Protein AF-A0A945FRX5-F1 (afdb_monomer_lite)

Structure (mmCIF, N/CA/C/O backbone):
data_AF-A0A945FRX5-F1
#
_entry.id   AF-A0A945FRX5-F1
#
loop_
_atom_site.group_PDB
_atom_site.id
_atom_site.type_symbol
_atom_site.label_atom_id
_atom_site.label_alt_id
_atom_site.label_comp_id
_atom_site.label_asym_id
_atom_site.label_entity_id
_atom_site.label_seq_id
_atom_site.pdbx_PDB_ins_code
_atom_site.Cartn_x
_atom_site.Cartn_y
_atom_site.Cartn_z
_atom_site.occupancy
_atom_site.B_iso_or_equiv
_atom_site.auth_seq_id
_atom_site.auth_comp_id
_atom_site.auth_asym_id
_atom_site.auth_atom_id
_atom_site.pdbx_PDB_model_num
ATOM 1 N N . PRO A 1 1 ? -8.456 14.676 -12.895 1.00 51.69 1 PRO A N 1
ATOM 2 C CA . PRO A 1 1 ? -7.210 13.868 -12.859 1.00 51.69 1 PRO A CA 1
ATOM 3 C C . PRO A 1 1 ? -6.516 14.028 -11.500 1.00 51.69 1 PRO A C 1
ATOM 5 O O . PRO A 1 1 ? -6.391 15.154 -11.032 1.00 51.69 1 PRO A O 1
ATOM 8 N N . TRP A 1 2 ? -6.122 12.929 -10.854 1.00 51.06 2 TRP A N 1
ATOM 9 C CA . TRP A 1 2 ? -5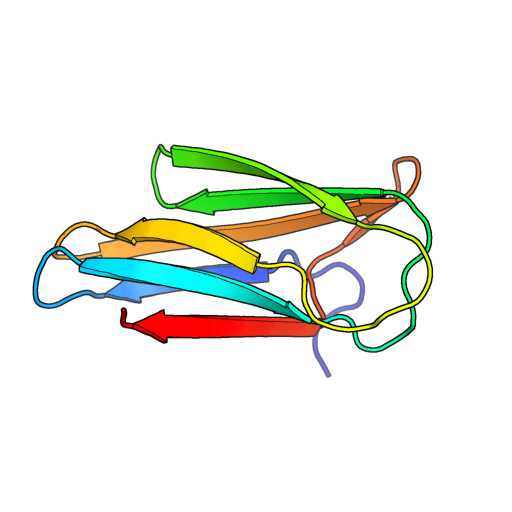.373 12.978 -9.591 1.00 51.06 2 TRP A CA 1
ATOM 10 C C 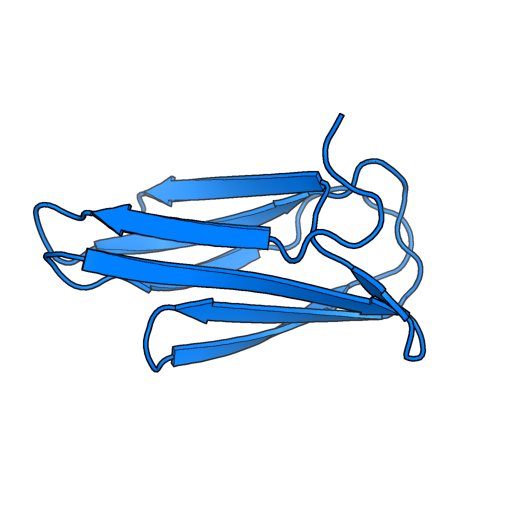. TRP A 1 2 ? -3.990 13.617 -9.803 1.00 51.06 2 TRP A C 1
ATOM 12 O O . TRP A 1 2 ? -3.442 13.558 -10.907 1.00 51.06 2 TRP A O 1
ATOM 22 N N . ALA A 1 3 ? -3.437 14.254 -8.765 1.00 50.97 3 ALA A N 1
ATOM 23 C CA . ALA A 1 3 ? -2.125 14.893 -8.845 1.00 50.97 3 ALA A CA 1
ATOM 24 C C . ALA A 1 3 ? -1.027 13.852 -9.113 1.00 50.97 3 ALA A C 1
ATOM 26 O O . ALA A 1 3 ? -1.038 12.772 -8.527 1.00 50.97 3 ALA A O 1
ATOM 27 N N . LYS A 1 4 ? -0.052 14.206 -9.962 1.00 51.50 4 LYS A N 1
ATOM 28 C CA . LYS A 1 4 ? 1.049 13.331 -10.418 1.00 51.50 4 LYS A CA 1
ATOM 29 C C . LYS A 1 4 ? 1.855 12.692 -9.270 1.00 51.50 4 LYS A C 1
ATOM 31 O O . LYS A 1 4 ? 2.432 11.632 -9.465 1.00 51.50 4 LYS A O 1
ATOM 36 N N . ASN A 1 5 ? 1.828 13.314 -8.087 1.00 56.47 5 ASN A N 1
ATOM 37 C CA . ASN A 1 5 ? 2.525 12.880 -6.872 1.00 56.47 5 ASN A CA 1
ATOM 38 C C . ASN A 1 5 ? 1.560 12.644 -5.693 1.00 56.47 5 ASN A C 1
ATOM 40 O O . ASN A 1 5 ? 1.963 12.739 -4.536 1.00 56.47 5 ASN A O 1
ATOM 44 N N . SER A 1 6 ? 0.266 12.427 -5.955 1.00 61.34 6 SER A N 1
ATOM 45 C CA . SER A 1 6 ? -0.671 12.076 -4.888 1.00 61.34 6 SER A CA 1
ATOM 46 C C . SER A 1 6 ? -0.271 10.723 -4.324 1.00 61.34 6 SER A C 1
ATOM 48 O O . SER A 1 6 ? -0.214 9.742 -5.062 1.00 61.34 6 SER A O 1
ATOM 50 N N . ASN A 1 7 ? -0.038 10.658 -3.020 1.00 65.69 7 ASN A N 1
ATOM 51 C CA . ASN A 1 7 ? 0.020 9.386 -2.315 1.00 65.69 7 ASN A CA 1
ATOM 52 C C . ASN A 1 7 ? -1.418 8.861 -2.241 1.00 65.69 7 ASN A C 1
ATOM 54 O O . ASN A 1 7 ? -2.334 9.637 -1.957 1.00 65.69 7 ASN A O 1
ATOM 58 N N . GLY A 1 8 ? -1.650 7.586 -2.550 1.00 79.69 8 GLY A N 1
ATOM 59 C CA . GLY A 1 8 ? -2.981 7.009 -2.390 1.00 79.69 8 GLY A CA 1
ATOM 60 C C . GLY A 1 8 ? -3.274 6.933 -0.900 1.00 79.69 8 GLY A C 1
ATOM 61 O O . GLY A 1 8 ? -2.646 6.125 -0.231 1.00 79.69 8 GLY A O 1
ATOM 62 N N . SER A 1 9 ? -4.133 7.801 -0.368 1.00 90.06 9 SER A N 1
ATOM 63 C CA . SER A 1 9 ? -4.498 7.818 1.050 1.00 90.06 9 SER A CA 1
ATOM 64 C C . SER A 1 9 ? -5.999 8.018 1.188 1.00 90.06 9 SER A C 1
ATOM 66 O O . SER A 1 9 ?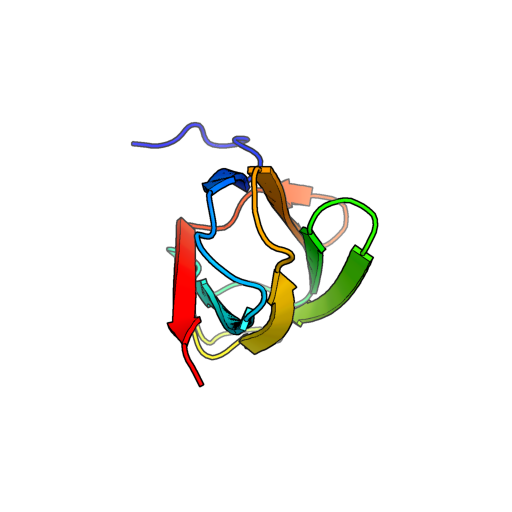 -6.572 8.910 0.560 1.00 90.06 9 SER A O 1
ATOM 68 N N . TRP A 1 10 ? -6.624 7.178 2.004 1.00 92.25 10 TRP A N 1
ATOM 69 C CA . TRP A 1 10 ? -8.058 7.143 2.242 1.00 92.25 10 TRP A CA 1
ATOM 70 C C . TRP A 1 10 ? -8.318 6.937 3.732 1.00 92.25 10 TRP A C 1
ATOM 72 O O . TRP A 1 10 ? -7.589 6.208 4.406 1.00 92.25 10 TRP A O 1
ATOM 82 N N . LEU A 1 11 ? -9.378 7.560 4.240 1.00 94.88 11 LEU A N 1
ATOM 83 C CA . LEU A 1 11 ? -9.960 7.203 5.528 1.00 94.88 11 LEU A CA 1
ATOM 84 C C . LEU A 1 11 ? -11.100 6.222 5.257 1.00 94.88 11 LEU A C 1
ATOM 86 O O . LEU A 1 11 ? -12.014 6.539 4.498 1.00 94.88 11 LEU A O 1
ATOM 90 N N . LEU A 1 12 ? -11.009 5.032 5.837 1.00 93.88 12 LEU A N 1
ATOM 91 C CA . LEU A 1 12 ? -12.024 3.991 5.744 1.00 93.88 12 LEU A CA 1
ATOM 92 C C . LEU A 1 12 ? -12.836 3.970 7.036 1.00 93.88 12 LEU A C 1
ATOM 94 O O . LEU A 1 12 ? -12.279 4.203 8.105 1.00 93.88 12 LEU A O 1
ATOM 98 N N . GLU A 1 13 ? -14.122 3.656 6.925 1.00 95.00 13 GLU A N 1
ATOM 99 C CA . GLU A 1 13 ? -15.013 3.351 8.045 1.00 95.00 13 GLU A CA 1
ATOM 100 C C . GLU A 1 13 ? -15.536 1.929 7.832 1.00 95.00 13 GLU A C 1
ATOM 102 O O . GLU A 1 13 ? -16.061 1.625 6.758 1.00 95.00 13 GLU A O 1
ATOM 107 N N . ALA A 1 14 ? -15.374 1.061 8.827 1.00 94.12 14 ALA A N 1
ATOM 108 C CA . ALA A 1 14 ? -15.900 -0.299 8.796 1.00 94.12 14 ALA A CA 1
ATOM 109 C C . ALA A 1 14 ? -16.883 -0.514 9.953 1.00 94.12 14 ALA A C 1
ATOM 111 O O . ALA A 1 14 ? -16.550 -0.277 11.112 1.00 94.12 14 ALA A O 1
ATOM 112 N N . GLU A 1 15 ? -18.088 -0.999 9.651 1.00 95.06 15 GLU A N 1
ATOM 113 C CA . GLU A 1 15 ? -19.119 -1.267 10.668 1.00 95.06 15 GLU A CA 1
ATOM 114 C C . GLU A 1 15 ? -18.729 -2.418 11.610 1.00 95.06 15 GLU A C 1
ATOM 116 O O . GLU A 1 15 ? -19.106 -2.424 12.781 1.00 95.06 15 GLU A O 1
ATOM 121 N N . GLU A 1 16 ? -17.926 -3.360 11.115 1.00 96.25 16 GLU A N 1
ATOM 122 C CA . GLU A 1 16 ? -17.402 -4.514 11.842 1.00 96.25 16 GLU A CA 1
ATOM 123 C C . GLU A 1 16 ? -15.990 -4.873 11.340 1.00 96.25 16 GLU A C 1
ATOM 125 O O . GLU A 1 16 ? -15.630 -4.510 10.213 1.00 96.25 16 GLU A O 1
ATOM 130 N N . PRO A 1 17 ? -15.171 -5.589 12.135 1.00 95.44 17 PRO A N 1
ATOM 131 C CA . PRO A 1 17 ? -13.853 -6.026 11.689 1.00 95.44 17 PRO A CA 1
ATOM 132 C C . PRO A 1 17 ? -13.974 -7.016 10.527 1.00 95.44 17 PRO A C 1
ATOM 134 O O . PRO A 1 17 ? -14.719 -7.993 10.622 1.00 95.44 17 PRO A O 1
ATOM 137 N N . ARG A 1 18 ? -13.227 -6.800 9.439 1.00 95.19 18 ARG A N 1
ATOM 138 C CA . ARG A 1 18 ? -13.313 -7.654 8.246 1.00 95.19 18 ARG A CA 1
ATOM 139 C C . ARG A 1 18 ? -11.990 -7.723 7.484 1.00 95.19 18 ARG A C 1
ATOM 141 O O . ARG A 1 18 ? -11.234 -6.751 7.433 1.00 95.19 18 ARG A O 1
ATOM 148 N N . SER A 1 19 ? -11.727 -8.878 6.879 1.00 95.81 19 SER A N 1
ATOM 149 C CA . SER A 1 19 ? -10.587 -9.089 5.986 1.00 95.81 19 SER A CA 1
ATOM 150 C C . SER A 1 19 ? -10.945 -8.692 4.554 1.00 95.81 19 SER A C 1
ATOM 152 O O . SER A 1 19 ? -12.010 -9.047 4.046 1.00 95.81 19 SER A O 1
ATOM 154 N N . TYR A 1 20 ? -10.032 -7.983 3.899 1.00 95.62 20 TYR A N 1
ATOM 155 C CA . TYR A 1 20 ? -10.178 -7.534 2.519 1.00 95.62 20 TYR A CA 1
ATOM 156 C C . TYR A 1 20 ? -8.962 -7.939 1.701 1.00 95.62 20 TYR A C 1
ATOM 158 O O . TYR A 1 20 ? -7.824 -7.870 2.175 1.00 95.62 20 TYR A O 1
ATOM 166 N N . ASP A 1 21 ? -9.204 -8.273 0.441 1.00 97.12 21 ASP A N 1
ATOM 167 C CA . ASP A 1 21 ? -8.166 -8.267 -0.576 1.00 97.12 21 ASP A CA 1
ATOM 168 C C . ASP A 1 21 ? -8.054 -6.841 -1.145 1.00 97.12 21 ASP A C 1
ATOM 170 O O . ASP A 1 21 ? -9.020 -6.269 -1.659 1.00 97.12 21 ASP A O 1
ATOM 174 N N . VAL A 1 22 ? -6.865 -6.249 -1.009 1.00 96.19 22 VAL A N 1
ATOM 175 C CA . VAL A 1 22 ? -6.500 -4.939 -1.563 1.00 96.19 22 VAL A CA 1
ATOM 176 C C . VAL A 1 22 ? -5.839 -5.169 -2.917 1.00 96.19 22 VAL A C 1
ATOM 178 O O . VAL A 1 22 ? -4.697 -5.627 -2.960 1.00 96.19 22 VAL A O 1
ATOM 181 N N . GLU A 1 23 ? -6.521 -4.847 -4.017 1.00 96.62 23 GLU A N 1
ATOM 182 C CA . GLU A 1 23 ? -5.924 -4.868 -5.359 1.00 96.62 23 GLU A CA 1
ATOM 183 C C . GLU A 1 23 ? -5.395 -3.479 -5.730 1.00 96.62 23 GLU A C 1
ATOM 185 O O . GLU A 1 23 ? -6.132 -2.489 -5.715 1.00 96.62 23 GLU A O 1
ATOM 190 N N . ILE A 1 24 ? -4.123 -3.418 -6.120 1.00 95.06 24 ILE A N 1
ATOM 191 C CA . ILE A 1 24 ? -3.477 -2.211 -6.633 1.00 95.06 24 ILE A CA 1
ATOM 192 C C . ILE A 1 24 ? -3.508 -2.211 -8.162 1.00 95.06 24 ILE A C 1
ATOM 194 O O . ILE A 1 24 ? -3.109 -3.181 -8.809 1.00 95.06 24 ILE A O 1
ATOM 198 N N . ILE A 1 25 ? -3.941 -1.087 -8.738 1.00 94.06 25 ILE A N 1
ATOM 199 C CA . ILE A 1 25 ? -4.055 -0.895 -10.183 1.00 94.06 25 ILE A CA 1
ATOM 200 C C . ILE A 1 25 ? -3.269 0.346 -10.615 1.00 94.06 25 ILE A C 1
ATOM 202 O O . ILE A 1 25 ? -3.419 1.428 -10.041 1.00 94.06 25 ILE A O 1
ATOM 206 N N . PHE A 1 26 ? -2.470 0.209 -11.673 1.00 92.31 26 PHE A N 1
ATOM 207 C CA . PHE A 1 26 ? -1.718 1.301 -12.299 1.00 92.31 26 PHE A CA 1
ATOM 208 C C . PHE A 1 26 ? -2.368 1.745 -13.621 1.00 92.31 26 PHE A C 1
ATOM 210 O O . PHE A 1 26 ? -2.983 0.955 -14.335 1.00 92.31 26 PHE A O 1
ATOM 217 N N . ASN A 1 27 ? -2.245 3.027 -13.985 1.00 90.81 27 ASN A N 1
ATOM 218 C CA . ASN A 1 27 ? -2.799 3.559 -15.244 1.00 90.81 27 ASN A CA 1
ATOM 219 C C . ASN A 1 27 ? -1.957 3.161 -16.472 1.00 90.81 27 ASN A C 1
ATOM 221 O O . ASN A 1 27 ? -2.471 3.088 -17.593 1.00 90.81 27 ASN A O 1
ATOM 225 N N . HIS A 1 28 ? -0.680 2.851 -16.265 1.00 90.38 28 HIS A N 1
ATOM 226 C CA . HIS A 1 28 ? 0.251 2.314 -17.251 1.00 90.38 28 HIS A CA 1
ATOM 227 C C . HIS A 1 28 ? 0.912 1.047 -16.710 1.00 90.38 28 HIS A C 1
ATOM 229 O O . HIS A 1 28 ? 0.831 0.756 -15.520 1.00 90.38 28 HIS A O 1
ATOM 235 N N . SER A 1 29 ? 1.519 0.271 -17.606 1.00 92.81 29 SER A N 1
ATOM 236 C CA . SER A 1 29 ? 2.315 -0.891 -17.223 1.00 92.81 29 SER A CA 1
ATOM 237 C C . SER A 1 29 ? 3.481 -0.438 -16.346 1.00 92.81 29 SER A C 1
ATOM 239 O O . SER A 1 29 ? 4.294 0.354 -16.830 1.00 92.81 29 SER A O 1
ATOM 241 N N . PRO A 1 30 ? 3.561 -0.882 -15.081 1.00 91.94 30 PRO A N 1
ATOM 242 C CA . PRO A 1 30 ? 4.626 -0.457 -14.190 1.00 91.94 30 PRO A CA 1
ATOM 243 C C . PRO A 1 30 ? 5.958 -1.086 -14.612 1.00 91.94 30 PRO A C 1
ATOM 245 O O . PRO A 1 30 ? 6.002 -2.144 -15.254 1.00 91.94 30 PRO A O 1
ATOM 248 N N . THR A 1 31 ? 7.054 -0.441 -14.225 1.00 94.25 31 THR A N 1
ATOM 249 C CA . THR A 1 31 ? 8.372 -1.081 -14.149 1.00 94.25 31 THR A CA 1
ATOM 250 C C . THR A 1 31 ? 8.456 -1.943 -12.890 1.00 94.25 31 THR A C 1
ATOM 252 O O . THR A 1 31 ? 7.558 -1.925 -12.049 1.00 94.25 31 THR A O 1
ATOM 255 N N . LYS A 1 32 ? 9.546 -2.698 -12.728 1.00 95.50 32 LYS A N 1
ATOM 256 C CA . LYS A 1 32 ? 9.798 -3.421 -11.481 1.00 95.50 32 LYS A CA 1
ATOM 257 C C . LYS A 1 32 ? 9.919 -2.441 -10.305 1.00 95.50 32 LYS A C 1
ATOM 259 O O . LYS A 1 32 ? 10.593 -1.420 -10.432 1.00 95.50 32 LYS A O 1
ATOM 264 N N . GLY A 1 33 ? 9.302 -2.765 -9.174 1.00 95.56 33 GLY A N 1
ATOM 265 C CA . GLY A 1 33 ? 9.370 -1.965 -7.953 1.00 95.56 33 GLY A CA 1
ATOM 266 C C . GLY A 1 33 ? 8.666 -2.632 -6.779 1.00 95.56 33 GLY A C 1
ATOM 267 O O . GLY A 1 33 ? 8.462 -3.847 -6.769 1.00 95.56 33 GLY A O 1
ATOM 268 N N . PHE A 1 34 ? 8.269 -1.826 -5.800 1.00 96.62 34 PHE A N 1
ATOM 269 C CA . PHE A 1 34 ? 7.541 -2.284 -4.619 1.00 96.62 34 PHE A CA 1
ATOM 270 C C . PHE A 1 34 ? 6.341 -1.391 -4.350 1.00 96.62 34 PHE A C 1
ATOM 272 O O . PHE A 1 34 ? 6.380 -0.202 -4.645 1.00 96.62 34 PHE A O 1
ATOM 279 N N . ALA A 1 35 ? 5.291 -1.940 -3.750 1.00 95.50 35 ALA A N 1
ATOM 280 C CA . ALA A 1 35 ? 4.209 -1.147 -3.186 1.00 95.50 35 ALA A CA 1
ATOM 281 C C . ALA A 1 35 ? 4.087 -1.415 -1.692 1.00 95.50 35 ALA A C 1
ATOM 283 O O . ALA A 1 35 ? 3.994 -2.563 -1.260 1.00 95.50 35 ALA A O 1
ATOM 284 N N . THR A 1 36 ? 4.069 -0.341 -0.913 1.00 96.56 36 THR A N 1
ATOM 285 C CA . THR A 1 36 ? 3.793 -0.367 0.518 1.00 96.56 36 THR A CA 1
ATOM 286 C C . THR A 1 36 ? 2.332 -0.024 0.742 1.00 96.56 36 THR A C 1
ATOM 288 O O . THR A 1 36 ? 1.872 1.041 0.332 1.00 96.56 36 THR A O 1
ATOM 291 N N . ILE A 1 37 ? 1.627 -0.931 1.405 1.00 95.88 37 ILE A N 1
ATOM 292 C CA . ILE A 1 37 ? 0.239 -0.807 1.834 1.00 95.88 37 ILE A CA 1
ATOM 293 C C . ILE A 1 37 ? 0.263 -0.642 3.350 1.00 95.88 37 ILE A C 1
ATOM 295 O O . ILE A 1 37 ? 0.739 -1.533 4.056 1.00 95.88 37 ILE A O 1
ATOM 299 N N . ALA A 1 38 ? -0.236 0.484 3.850 1.00 95.81 38 ALA A N 1
ATOM 300 C CA . ALA A 1 38 ? -0.393 0.725 5.277 1.00 95.81 38 ALA A CA 1
ATOM 301 C C . ALA A 1 38 ? -1.877 0.839 5.639 1.00 95.81 38 ALA A C 1
ATOM 303 O O . ALA A 1 38 ? -2.603 1.597 5.002 1.00 95.81 38 ALA A O 1
ATOM 304 N N . VAL A 1 39 ? -2.306 0.087 6.651 1.00 95.25 39 VAL A N 1
ATOM 305 C CA . VAL A 1 39 ? -3.670 0.044 7.190 1.00 95.25 39 VAL A CA 1
ATOM 306 C C . VAL A 1 39 ? -3.585 0.288 8.695 1.00 95.25 39 VAL A C 1
ATOM 308 O O . VAL A 1 39 ? -3.208 -0.605 9.454 1.00 95.25 39 VAL A O 1
ATOM 311 N N . GLY A 1 40 ? -3.858 1.515 9.137 1.00 92.94 40 GLY A N 1
ATOM 312 C CA . GLY A 1 40 ? -3.612 1.935 10.518 1.00 92.94 40 GLY A CA 1
ATOM 313 C C . GLY A 1 40 ? -2.144 1.722 10.909 1.00 92.94 40 GLY A C 1
ATOM 314 O O . GLY A 1 40 ? -1.252 2.359 10.354 1.00 92.94 40 GLY A O 1
ATOM 315 N N . ASN A 1 41 ? -1.893 0.794 11.838 1.00 91.56 41 ASN A N 1
ATOM 316 C CA . ASN A 1 41 ? -0.542 0.434 12.295 1.00 91.56 41 ASN A CA 1
ATOM 317 C C . ASN A 1 41 ? 0.073 -0.758 11.534 1.00 91.56 41 ASN A C 1
ATOM 319 O O . ASN A 1 41 ? 1.227 -1.117 11.774 1.00 91.56 41 ASN A O 1
ATOM 323 N N . LEU A 1 42 ? -0.691 -1.408 10.652 1.00 93.44 42 LEU A N 1
ATOM 324 C CA . LEU A 1 42 ? -0.224 -2.531 9.849 1.00 93.44 42 LEU A CA 1
ATOM 325 C C . LEU A 1 42 ? 0.453 -2.016 8.583 1.00 93.44 42 LEU A C 1
ATOM 327 O O . LEU A 1 42 ? -0.150 -1.257 7.833 1.00 93.44 42 LEU A O 1
ATOM 331 N N . THR A 1 43 ? 1.650 -2.516 8.288 1.00 96.06 43 THR A N 1
ATOM 332 C CA . THR A 1 43 ? 2.335 -2.251 7.018 1.00 96.06 43 THR A CA 1
ATOM 333 C C . THR A 1 43 ? 2.677 -3.561 6.320 1.00 96.06 43 THR A C 1
ATOM 335 O O . THR A 1 43 ? 3.173 -4.511 6.938 1.00 96.06 43 THR A O 1
ATOM 338 N N . ARG A 1 44 ? 2.411 -3.615 5.015 1.00 96.44 44 ARG A N 1
ATOM 339 C CA . ARG A 1 44 ? 2.766 -4.715 4.116 1.00 96.44 44 ARG A CA 1
ATOM 340 C C . ARG A 1 44 ? 3.458 -4.157 2.883 1.00 96.44 44 ARG A C 1
ATOM 342 O O . ARG A 1 44 ? 3.075 -3.106 2.382 1.00 96.44 44 ARG A O 1
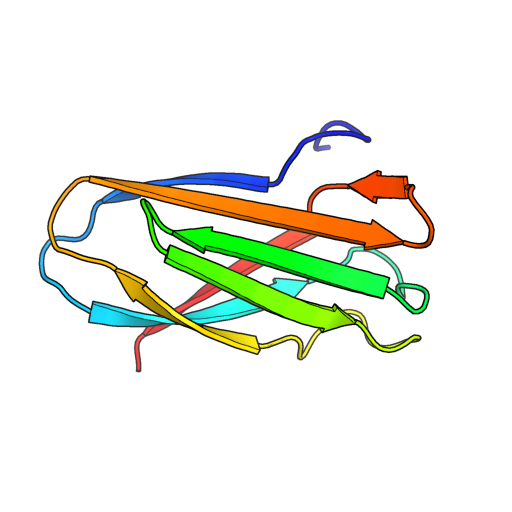ATOM 349 N N . THR A 1 45 ? 4.451 -4.878 2.385 1.00 96.56 45 THR A N 1
ATOM 350 C CA . THR A 1 45 ? 5.137 -4.541 1.138 1.00 96.56 45 THR A CA 1
ATOM 351 C C . THR A 1 45 ? 4.991 -5.706 0.179 1.00 96.56 45 THR A C 1
ATOM 353 O O . THR A 1 45 ? 5.231 -6.848 0.567 1.00 96.56 45 THR A O 1
ATOM 356 N N . ILE A 1 46 ? 4.604 -5.412 -1.058 1.00 96.31 46 ILE A N 1
ATOM 357 C CA . ILE A 1 46 ? 4.518 -6.395 -2.137 1.00 96.31 46 ILE A CA 1
ATOM 358 C C . ILE A 1 46 ? 5.432 -5.999 -3.292 1.00 96.31 46 ILE A C 1
ATOM 360 O O . ILE A 1 46 ? 5.673 -4.813 -3.533 1.00 96.31 46 ILE A O 1
ATOM 364 N N . GLU A 1 47 ? 5.940 -6.997 -4.008 1.00 96.31 47 GLU A N 1
ATOM 365 C CA . GLU A 1 47 ? 6.692 -6.779 -5.240 1.00 96.31 47 GLU A CA 1
ATOM 366 C C . GLU A 1 47 ? 5.733 -6.412 -6.377 1.00 96.31 47 GLU A C 1
ATOM 368 O O . GLU A 1 47 ? 4.696 -7.046 -6.578 1.00 96.31 47 GLU A O 1
ATOM 373 N N . ILE A 1 48 ? 6.108 -5.392 -7.143 1.00 96.00 48 ILE A N 1
ATOM 374 C CA . ILE A 1 48 ? 5.452 -5.025 -8.391 1.00 96.00 48 ILE A CA 1
ATOM 375 C C . ILE A 1 48 ? 6.356 -5.505 -9.520 1.00 96.00 48 ILE A C 1
ATOM 377 O O . ILE A 1 48 ? 7.419 -4.939 -9.771 1.00 96.00 48 ILE A O 1
ATOM 381 N N . ALA A 1 49 ? 5.955 -6.584 -10.185 1.00 92.81 49 ALA A N 1
ATOM 382 C CA . ALA A 1 49 ? 6.627 -7.056 -11.389 1.00 92.81 49 ALA A CA 1
ATOM 383 C C . ALA A 1 49 ? 6.387 -6.092 -12.560 1.00 92.81 49 ALA A C 1
ATOM 385 O O . ALA A 1 49 ? 5.330 -5.468 -12.644 1.00 92.81 49 ALA A O 1
ATOM 386 N N . THR A 1 50 ? 7.330 -6.019 -13.499 1.00 92.06 50 THR A N 1
ATOM 387 C CA . THR A 1 50 ? 7.139 -5.270 -14.747 1.00 92.06 50 THR A CA 1
ATOM 388 C C . THR A 1 50 ? 5.931 -5.798 -15.524 1.00 92.06 50 THR A C 1
ATOM 390 O O . THR A 1 50 ? 5.760 -7.009 -15.676 1.00 92.06 50 THR A O 1
ATOM 393 N N . GLY A 1 51 ? 5.144 -4.891 -16.104 1.00 93.44 51 GLY A N 1
ATOM 394 C CA . GLY A 1 51 ? 4.186 -5.232 -17.155 1.00 93.44 51 GLY A CA 1
ATOM 395 C C . GLY A 1 51 ? 2.723 -5.067 -16.763 1.00 93.44 51 GLY A C 1
ATOM 396 O O . GLY A 1 51 ? 2.099 -4.089 -17.169 1.00 93.44 51 GLY A O 1
ATOM 397 N N . GLN A 1 52 ? 2.122 -6.040 -16.079 1.00 90.12 52 GLN A N 1
ATOM 398 C CA . GLN A 1 52 ? 0.666 -6.045 -15.884 1.00 90.12 52 GLN A CA 1
ATOM 399 C C . GLN A 1 52 ? 0.199 -4.841 -15.059 1.00 90.12 52 GLN A C 1
ATOM 401 O O . GLN A 1 52 ? 0.819 -4.453 -14.085 1.00 90.12 52 GLN A O 1
ATOM 406 N N . LYS A 1 53 ? -0.921 -4.222 -15.439 1.00 92.62 53 LYS A N 1
ATOM 407 C CA . LYS A 1 53 ? -1.462 -3.067 -14.696 1.00 92.62 53 LYS A CA 1
ATOM 408 C C . LYS A 1 53 ? -2.187 -3.461 -13.405 1.00 92.62 53 LYS A C 1
ATOM 410 O O . LYS A 1 53 ? -2.511 -2.581 -12.615 1.00 92.62 53 LYS A O 1
ATOM 415 N N . ARG A 1 54 ? -2.516 -4.746 -13.254 1.00 94.38 54 ARG A N 1
ATOM 416 C CA . ARG A 1 54 ? -3.456 -5.327 -12.282 1.00 94.38 54 ARG A CA 1
ATOM 417 C C . ARG A 1 54 ? -2.924 -6.646 -11.729 1.00 94.38 54 ARG A C 1
ATOM 419 O O . ARG A 1 54 ? -1.968 -7.193 -12.275 1.00 94.38 54 ARG A O 1
ATOM 426 N N . GLY A 1 55 ? -3.603 -7.181 -10.712 1.00 88.88 55 GLY A N 1
ATOM 427 C CA . GLY A 1 55 ? -3.281 -8.480 -10.109 1.00 88.88 55 GLY A CA 1
ATOM 428 C C . GLY A 1 55 ? -2.326 -8.410 -8.917 1.00 88.88 55 GLY A C 1
ATOM 429 O O . GLY A 1 55 ? -1.956 -9.444 -8.370 1.00 88.88 55 GLY A O 1
ATOM 430 N N . TYR A 1 56 ? -1.949 -7.207 -8.485 1.00 94.44 56 TYR A N 1
ATOM 431 C CA . TYR A 1 56 ? -1.161 -7.003 -7.273 1.00 94.44 56 TYR A CA 1
ATOM 432 C C . TYR A 1 56 ? -2.104 -6.956 -6.076 1.00 94.44 56 TYR A C 1
ATOM 434 O O . TYR A 1 56 ? -2.688 -5.912 -5.783 1.00 94.44 56 TYR A O 1
ATOM 442 N N . VAL A 1 57 ? -2.293 -8.106 -5.433 1.00 95.50 57 VAL A N 1
ATOM 443 C CA . VAL A 1 57 ? -3.268 -8.285 -4.355 1.00 95.50 57 VAL A CA 1
ATOM 444 C C . VAL A 1 57 ? -2.559 -8.552 -3.035 1.00 95.50 57 VAL A C 1
ATOM 446 O O . VAL A 1 57 ? -1.655 -9.382 -2.963 1.00 95.50 57 VAL A O 1
ATOM 449 N N . GLN A 1 58 ? -3.001 -7.874 -1.980 1.00 96.56 58 GLN A N 1
ATOM 450 C CA . GLN A 1 58 ? -2.559 -8.127 -0.616 1.00 96.56 58 GLN A CA 1
ATOM 451 C C . GLN A 1 58 ? -3.757 -8.189 0.320 1.00 96.56 58 GLN A C 1
ATOM 453 O O . GLN A 1 58 ? -4.579 -7.277 0.355 1.00 96.56 58 GLN A O 1
ATOM 458 N N . ARG A 1 59 ? -3.805 -9.234 1.144 1.00 96.00 59 ARG A N 1
ATOM 459 C CA . ARG A 1 59 ? -4.801 -9.344 2.207 1.00 96.00 59 ARG A CA 1
ATOM 460 C C . ARG A 1 59 ? -4.452 -8.456 3.391 1.00 96.00 59 ARG A C 1
ATOM 462 O O . ARG A 1 59 ? -3.297 -8.456 3.837 1.00 96.00 59 ARG A O 1
ATOM 469 N N . VAL A 1 60 ? -5.450 -7.754 3.912 1.00 94.81 60 VAL A N 1
ATOM 470 C CA . VAL A 1 60 ? -5.355 -6.932 5.122 1.00 94.81 60 VAL A CA 1
ATOM 471 C C . VAL A 1 60 ? -6.603 -7.108 5.978 1.00 94.81 60 VAL A C 1
ATOM 473 O O . VAL A 1 60 ? -7.695 -7.324 5.455 1.00 94.81 60 VAL A O 1
ATOM 476 N N . ASP A 1 61 ? -6.436 -6.967 7.287 1.00 95.06 61 ASP A N 1
ATOM 477 C CA . ASP A 1 61 ? -7.549 -6.896 8.225 1.00 95.06 61 ASP A CA 1
ATOM 478 C C . ASP A 1 61 ? -7.824 -5.429 8.546 1.00 95.06 61 ASP A C 1
ATOM 480 O O . ASP A 1 61 ? -6.905 -4.680 8.890 1.00 95.06 61 ASP A O 1
ATOM 484 N N . ILE A 1 62 ? -9.082 -5.016 8.414 1.00 94.19 62 ILE A N 1
ATOM 485 C CA . ILE A 1 62 ? -9.538 -3.669 8.757 1.00 94.19 62 ILE A CA 1
ATOM 486 C C . ILE A 1 62 ? -10.393 -3.790 10.024 1.00 94.19 62 I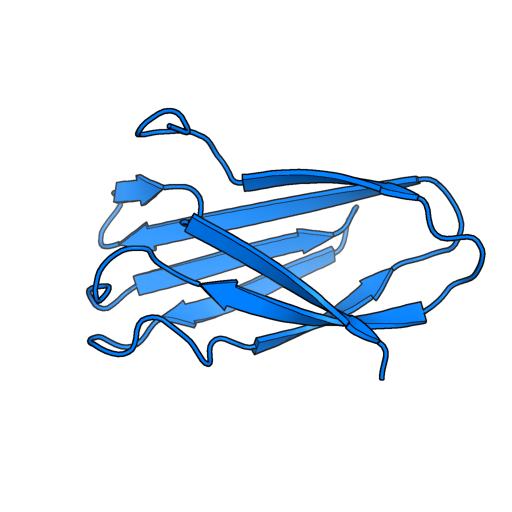LE A C 1
ATOM 488 O O . ILE A 1 62 ? -11.380 -4.533 10.007 1.00 94.19 62 ILE A O 1
ATOM 492 N N . PRO A 1 63 ? -10.022 -3.124 11.134 1.00 94.94 63 PRO A N 1
ATOM 493 C CA . PRO A 1 63 ? -10.810 -3.159 12.359 1.00 94.94 63 PRO A CA 1
ATOM 494 C C . PRO A 1 63 ? -12.111 -2.365 12.195 1.00 94.94 63 PRO A C 1
ATOM 496 O O . PRO A 1 63 ? -12.222 -1.517 11.313 1.00 94.94 63 PRO A O 1
ATOM 499 N N . GLN A 1 64 ? -13.073 -2.607 13.086 1.00 96.88 64 GLN A N 1
ATOM 500 C CA . GLN A 1 64 ? -14.256 -1.756 13.207 1.00 96.88 64 GLN A CA 1
ATOM 501 C C . GLN A 1 64 ? -13.860 -0.300 13.497 1.00 96.88 64 GLN A C 1
ATOM 503 O O . GLN A 1 64 ? -12.929 -0.040 14.265 1.00 96.88 64 GLN A O 1
ATOM 508 N N . GLY A 1 65 ? -14.622 0.636 12.942 1.00 97.19 65 GLY A N 1
ATOM 509 C CA . GLY A 1 65 ? -14.423 2.069 13.088 1.00 97.19 65 GLY A CA 1
ATOM 510 C C . GLY A 1 65 ? -13.542 2.653 11.988 1.00 97.19 65 GLY A C 1
ATOM 511 O O . GLY A 1 65 ? -13.404 2.096 10.894 1.00 97.19 65 GLY A O 1
ATOM 512 N N . GLN A 1 66 ? -12.923 3.792 12.296 1.00 97.38 66 GLN A N 1
ATOM 513 C CA . GLN A 1 66 ? -12.065 4.500 11.355 1.00 97.38 66 GLN A CA 1
ATOM 514 C C . GLN A 1 66 ? -10.663 3.912 11.281 1.00 97.38 66 GLN A C 1
ATOM 516 O O . GLN A 1 66 ? -10.011 3.659 12.294 1.00 97.38 66 GLN A O 1
ATOM 521 N N . THR A 1 67 ? -10.158 3.754 10.062 1.00 96.06 67 THR A N 1
ATOM 522 C CA . THR A 1 67 ? -8.780 3.338 9.806 1.00 96.06 67 THR A CA 1
ATOM 523 C C . THR A 1 67 ? -8.251 4.001 8.545 1.00 96.06 67 THR A C 1
ATOM 525 O O . THR A 1 67 ? -8.929 4.075 7.522 1.00 96.06 67 THR A O 1
ATOM 528 N N . SER A 1 68 ? -7.016 4.496 8.605 1.00 95.50 68 SER A N 1
ATOM 529 C CA . SER A 1 68 ? -6.327 4.998 7.421 1.00 95.50 68 SER A CA 1
ATOM 530 C C . SER A 1 68 ? -5.849 3.837 6.555 1.00 95.50 68 SER A C 1
ATOM 532 O O . SER A 1 68 ? -5.235 2.897 7.053 1.00 95.50 68 SER A O 1
ATOM 534 N N . LEU A 1 69 ? -6.086 3.927 5.250 1.00 95.25 69 LEU A N 1
ATOM 535 C CA . LEU A 1 69 ? -5.436 3.109 4.234 1.00 95.25 69 LEU A CA 1
ATOM 536 C C . LEU A 1 69 ? -4.540 4.017 3.404 1.00 95.25 69 LEU A C 1
ATOM 538 O O . LEU A 1 69 ? -4.998 5.035 2.890 1.00 95.25 69 LEU A O 1
ATOM 542 N N . SER A 1 70 ? -3.288 3.626 3.204 1.00 95.19 70 SER A N 1
ATOM 543 C CA . SER A 1 70 ? -2.434 4.262 2.212 1.00 95.19 70 SER A CA 1
ATOM 544 C C . SER A 1 70 ? -1.671 3.253 1.371 1.00 95.19 70 SER A C 1
ATOM 546 O O . SER A 1 70 ? -1.293 2.185 1.844 1.00 95.19 70 SER A O 1
ATOM 548 N N . VAL A 1 71 ? -1.455 3.605 0.107 1.00 94.94 71 VAL A N 1
ATOM 549 C CA . VAL A 1 71 ? -0.668 2.832 -0.846 1.00 94.94 71 VAL A CA 1
ATOM 550 C C . VAL A 1 71 ? 0.340 3.756 -1.509 1.00 94.94 71 VAL A C 1
ATOM 552 O O . VAL A 1 71 ? -0.020 4.776 -2.102 1.00 94.94 71 VAL A O 1
ATOM 555 N N . THR A 1 72 ? 1.612 3.381 -1.420 1.00 94.25 72 THR A N 1
ATOM 556 C CA . THR A 1 72 ? 2.720 4.069 -2.088 1.00 94.25 72 THR A CA 1
ATOM 557 C C . THR A 1 72 ? 3.541 3.049 -2.854 1.00 94.25 72 THR A C 1
ATOM 559 O O . THR A 1 72 ? 4.083 2.124 -2.255 1.00 94.25 72 THR A O 1
ATOM 562 N N . ALA A 1 73 ? 3.638 3.219 -4.168 1.00 93.31 73 ALA A N 1
ATOM 563 C CA . ALA A 1 73 ? 4.558 2.474 -5.008 1.00 93.31 73 ALA A CA 1
ATOM 564 C C . ALA A 1 73 ? 5.900 3.209 -5.102 1.00 93.31 73 ALA A C 1
ATOM 566 O O . ALA A 1 73 ? 5.927 4.435 -5.174 1.00 93.31 73 ALA A O 1
ATOM 567 N N . ASP A 1 74 ? 6.994 2.459 -5.101 1.00 94.00 74 ASP A N 1
ATOM 568 C CA . ASP A 1 74 ? 8.365 2.927 -5.259 1.00 94.00 74 ASP A CA 1
ATOM 569 C C . ASP A 1 74 ? 9.003 2.175 -6.433 1.00 94.00 74 ASP A C 1
ATOM 571 O O . ASP A 1 74 ? 9.145 0.947 -6.411 1.00 94.00 74 ASP A O 1
ATOM 575 N N . PHE A 1 75 ? 9.344 2.929 -7.474 1.00 92.31 75 PHE A N 1
ATOM 576 C CA . PHE A 1 75 ? 10.038 2.436 -8.655 1.00 92.31 75 PHE A CA 1
ATOM 577 C C . PHE A 1 75 ? 11.399 3.123 -8.730 1.00 92.31 75 PHE A C 1
ATOM 579 O O . PHE A 1 75 ? 11.503 4.245 -9.223 1.00 92.31 75 PHE A O 1
ATOM 586 N N . ASP A 1 76 ? 12.432 2.461 -8.211 1.00 91.81 76 ASP A N 1
ATOM 587 C CA . ASP A 1 76 ? 13.812 2.969 -8.203 1.00 91.81 76 ASP A CA 1
ATOM 588 C C . ASP A 1 76 ? 13.951 4.352 -7.525 1.00 91.81 76 ASP A C 1
ATOM 590 O O . ASP A 1 76 ? 14.525 5.303 -8.056 1.00 91.81 76 ASP A O 1
ATOM 594 N N . GLY A 1 77 ? 13.332 4.504 -6.350 1.00 90.19 77 GLY A N 1
ATOM 595 C CA . GLY A 1 77 ? 13.306 5.740 -5.565 1.00 90.19 77 GLY A CA 1
ATOM 596 C C . GLY A 1 77 ? 12.227 6.737 -5.998 1.00 90.19 77 GLY A C 1
ATOM 597 O O . GLY A 1 77 ? 11.988 7.725 -5.298 1.00 90.19 77 GLY A O 1
ATOM 598 N N . GLN A 1 78 ? 11.544 6.497 -7.123 1.00 89.88 78 GLN A N 1
ATOM 599 C CA . GLN A 1 78 ? 10.437 7.332 -7.587 1.00 89.88 78 GLN A CA 1
ATOM 600 C C . GLN A 1 78 ? 9.125 6.868 -6.956 1.00 89.88 78 GLN A C 1
ATOM 602 O O . GLN A 1 78 ? 8.498 5.902 -7.401 1.00 89.88 78 GLN A O 1
ATOM 607 N N . LYS A 1 79 ? 8.700 7.585 -5.912 1.00 90.50 79 LYS A N 1
ATOM 608 C CA . LYS A 1 79 ? 7.457 7.298 -5.190 1.00 90.50 79 LYS A CA 1
ATOM 609 C C . LYS A 1 79 ? 6.236 7.879 -5.893 1.00 90.50 79 LYS A C 1
ATOM 611 O O . LYS A 1 79 ? 6.241 9.039 -6.299 1.00 90.50 79 LYS A O 1
ATOM 616 N N . GLN A 1 80 ? 5.172 7.089 -5.979 1.00 89.19 80 GLN A N 1
ATOM 617 C CA . GLN A 1 80 ? 3.881 7.507 -6.521 1.00 89.19 80 GLN A CA 1
ATOM 618 C C . GLN A 1 80 ? 2.722 6.759 -5.852 1.00 89.19 80 GLN A C 1
ATOM 620 O O . GLN A 1 80 ? 2.875 5.625 -5.399 1.00 89.19 80 GLN A O 1
ATOM 625 N N . GLY A 1 81 ? 1.540 7.372 -5.813 1.00 89.62 81 GLY A N 1
ATOM 626 C CA . GLY A 1 81 ? 0.311 6.644 -5.513 1.00 89.62 81 GLY A CA 1
ATOM 627 C C . GLY A 1 81 ? -0.120 5.757 -6.686 1.00 89.62 81 GLY A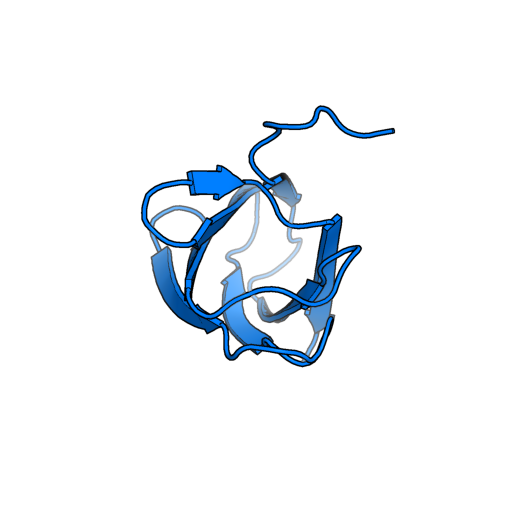 C 1
ATOM 628 O O . GLY A 1 81 ? 0.265 6.005 -7.833 1.00 89.62 81 GLY A O 1
ATOM 629 N N . PRO A 1 82 ? -0.933 4.725 -6.427 1.00 91.50 82 PRO A N 1
ATOM 630 C CA . PRO A 1 82 ? -1.526 3.934 -7.493 1.00 91.50 82 PRO A CA 1
ATOM 631 C C . PRO A 1 82 ? -2.578 4.742 -8.260 1.00 91.50 82 PRO A C 1
ATOM 633 O O . PRO A 1 82 ? -3.067 5.773 -7.796 1.00 91.50 82 PRO A O 1
ATOM 636 N N . HIS A 1 83 ? -2.976 4.242 -9.429 1.00 91.81 83 HIS A N 1
ATOM 637 C CA . HIS A 1 83 ? -4.090 4.834 -10.166 1.00 91.81 83 HIS A CA 1
ATOM 638 C C . HIS A 1 83 ? -5.430 4.541 -9.491 1.00 91.81 83 HIS A C 1
ATOM 640 O O . HIS A 1 83 ? -6.291 5.416 -9.427 1.00 91.81 83 HIS A O 1
ATOM 646 N N . GLN A 1 84 ? -5.593 3.314 -9.001 1.00 92.56 84 GLN A N 1
ATOM 647 C CA . GLN A 1 84 ? -6.791 2.864 -8.313 1.00 92.56 84 GLN A CA 1
ATOM 648 C C . GLN A 1 84 ? -6.431 1.790 -7.285 1.00 92.56 84 GLN A C 1
ATOM 650 O O . GLN A 1 84 ? -5.469 1.038 -7.456 1.00 92.56 84 GLN A O 1
ATOM 655 N N . VAL A 1 85 ? -7.231 1.731 -6.224 1.00 93.81 85 VAL A N 1
ATOM 656 C CA . VAL A 1 85 ? -7.248 0.640 -5.252 1.00 93.81 85 VAL A CA 1
ATOM 657 C C . VAL A 1 85 ? -8.661 0.074 -5.216 1.00 93.81 85 VAL A C 1
ATOM 659 O O . VAL A 1 85 ? -9.627 0.838 -5.198 1.00 93.81 85 VAL A O 1
ATOM 662 N N . ILE A 1 86 ? -8.782 -1.250 -5.236 1.00 95.31 86 ILE A N 1
ATOM 663 C CA . ILE A 1 86 ? -10.049 -1.952 -5.017 1.00 95.31 86 ILE A CA 1
ATOM 664 C C . ILE A 1 86 ? -9.948 -2.697 -3.690 1.00 95.31 86 ILE A C 1
ATOM 666 O O . ILE A 1 86 ? -8.967 -3.395 -3.448 1.00 95.31 86 ILE A O 1
ATOM 670 N N . LEU A 1 87 ? -10.970 -2.544 -2.850 1.00 94.88 87 LEU A N 1
ATOM 671 C CA . LEU A 1 87 ? -11.172 -3.354 -1.654 1.00 94.88 87 LEU A CA 1
ATOM 672 C C . LEU A 1 87 ? -12.263 -4.376 -1.957 1.00 94.88 87 LEU A C 1
ATOM 674 O O . LEU A 1 87 ? -13.399 -3.991 -2.236 1.00 94.88 87 LEU A O 1
ATOM 678 N N . GLN A 1 88 ? -11.921 -5.660 -1.911 1.00 95.25 88 GLN A N 1
ATOM 679 C CA . GLN A 1 88 ? -12.881 -6.744 -2.081 1.00 95.25 88 GLN A CA 1
ATOM 680 C C . GLN A 1 88 ? -13.012 -7.529 -0.778 1.00 95.25 88 GLN A C 1
ATOM 682 O O . GLN A 1 88 ? -12.019 -7.969 -0.203 1.00 95.25 88 GLN A O 1
ATOM 687 N N . VAL A 1 89 ? -14.252 -7.676 -0.315 1.00 89.75 89 VAL A N 1
ATOM 688 C CA . VAL A 1 89 ? -14.596 -8.522 0.832 1.00 89.75 89 VAL A CA 1
ATOM 689 C C . VAL A 1 89 ? -14.374 -9.988 0.466 1.00 89.75 89 VAL A C 1
ATOM 691 O O . VAL A 1 89 ? -14.711 -10.396 -0.649 1.00 89.75 89 VAL A O 1
ATOM 694 N N . LEU A 1 90 ? -13.826 -10.749 1.412 1.00 77.06 90 LEU A N 1
ATOM 695 C CA . LEU A 1 90 ? -13.725 -12.207 1.349 1.00 77.06 90 LEU A CA 1
ATOM 696 C C . LEU A 1 90 ? -15.009 -12.895 1.815 1.00 77.06 90 LEU A C 1
ATOM 698 O O . LEU A 1 90 ? -15.633 -12.385 2.773 1.00 77.06 90 LEU A O 1
#

Secondary structure (DSSP, 8-state):
---TT--EEEEEEESS-EEEEEEEE-SSPPPSEEEEEEETTEEEEEEE-SS-SS-EEEEEEE-SEEEEEEEEEEETTEEE--SEEEEEE-

Radius of gyration: 12.83 Å; chains: 1; bounding box: 33×27×30 Å

pLDDT: mean 90.74, std 10.8, range [50.97, 97.38]

Foldseek 3Di:
DDDFADWAKDKDADQAKFKWKKKFFAPFFDDWWKKWKDKAPDIDIDTRHGGDRIDGIDMDIHGHGIIMITMWIADPNDIHHTPDIDIGGD

Sequence (90 aa):
PWAKNSNGSWLLEAEEPRSYDVEIIFNHSPTKGFATIAVGNLTRTIEIATGQKRGYVQRVDIPQGQTSLSVTADFDGQKQGPHQVILQVL